Protein AF-A0A1V9WZB7-F1 (afdb_monomer_lite)

Organism: NCBI:txid418985

Sequence (48 aa):
MLTGIGFRHYLYRIRKANSPICDMCNSGEDDTAEHTLFNCHRYEEERA

pLDDT: mean 85.24, std 13.35, range [40.09, 94.31]

Secondary structure (DSSP, 8-state):
----TT-HHHHHHTTSSS--B-TTT-SS-B--HHIIIII-GGGSGGG-

Foldseek 3Di:
DCPDQQCLLVCVVVVNHPDQADPQQPPRDGRHPCCRVPPRPSCVVVVD

Radius of gyration: 10.47 Å; chains: 1; bounding box: 27×21×23 Å

Structure (mmCIF, N/CA/C/O backbone):
data_AF-A0A1V9WZB7-F1
#
_entry.id   AF-A0A1V9WZB7-F1
#
loop_
_atom_site.group_PDB
_atom_site.id
_atom_site.type_symbol
_atom_site.label_atom_id
_atom_site.label_alt_id
_atom_site.label_comp_id
_atom_site.label_asym_id
_atom_site.label_entity_id
_atom_site.label_seq_id
_atom_site.pdbx_PDB_ins_code
_atom_site.Cartn_x
_atom_site.Cartn_y
_atom_site.Cartn_z
_atom_site.occupancy
_atom_site.B_iso_or_equiv
_atom_site.auth_seq_id
_atom_site.auth_comp_id
_atom_site.auth_asym_id
_atom_site.auth_atom_id
_atom_site.pdbx_PDB_model_num
ATOM 1 N N . MET A 1 1 ? 10.771 15.469 -3.479 1.00 40.09 1 MET A N 1
ATOM 2 C CA . MET A 1 1 ? 10.875 14.006 -3.654 1.00 40.09 1 MET A CA 1
ATOM 3 C C . MET A 1 1 ? 9.461 13.459 -3.669 1.00 40.09 1 MET A C 1
ATOM 5 O O . MET A 1 1 ? 8.705 13.816 -2.780 1.00 40.09 1 MET A O 1
ATOM 9 N N . LEU A 1 2 ? 9.077 12.666 -4.670 1.00 42.16 2 LEU A N 1
ATOM 10 C CA . LEU A 1 2 ? 7.831 11.895 -4.620 1.00 42.16 2 LEU A CA 1
ATOM 11 C C . LEU A 1 2 ? 8.046 10.746 -3.628 1.00 42.16 2 LEU A C 1
ATOM 13 O O . LEU A 1 2 ? 8.278 9.608 -4.023 1.00 42.16 2 LEU A O 1
ATOM 17 N N . THR A 1 3 ? 8.041 11.048 -2.331 1.00 48.66 3 THR A N 1
ATOM 18 C CA . THR A 1 3 ? 7.891 10.042 -1.271 1.00 48.66 3 THR A CA 1
ATOM 19 C C . THR A 1 3 ? 6.421 9.626 -1.277 1.00 48.66 3 THR A C 1
ATOM 21 O O . THR A 1 3 ? 5.641 10.006 -0.409 1.00 48.66 3 THR A O 1
ATOM 24 N N . GLY A 1 4 ? 6.009 9.011 -2.387 1.00 52.78 4 GLY A N 1
ATOM 25 C CA . GLY A 1 4 ? 4.621 8.738 -2.709 1.00 52.78 4 GLY A CA 1
ATOM 26 C C . GLY A 1 4 ? 4.086 7.651 -1.797 1.00 52.78 4 GLY A C 1
ATOM 27 O O . GLY A 1 4 ? 4.419 6.485 -1.976 1.00 52.78 4 GLY A O 1
ATOM 28 N N . ILE A 1 5 ? 3.281 8.072 -0.826 1.00 64.06 5 ILE A N 1
ATOM 29 C CA . ILE A 1 5 ? 2.034 7.415 -0.422 1.00 64.06 5 ILE A CA 1
ATOM 30 C C . ILE A 1 5 ? 1.622 6.311 -1.411 1.00 64.06 5 ILE A C 1
ATOM 32 O O . ILE A 1 5 ? 1.194 6.625 -2.517 1.00 64.06 5 ILE A O 1
ATOM 36 N N . GLY A 1 6 ? 1.754 5.044 -1.013 1.00 63.62 6 GLY A N 1
ATOM 37 C CA . GLY A 1 6 ? 0.916 3.958 -1.521 1.00 63.62 6 GLY A CA 1
ATOM 38 C C . GLY A 1 6 ? 1.211 3.343 -2.883 1.00 63.62 6 GLY A C 1
ATOM 39 O O . GLY A 1 6 ? 0.272 3.020 -3.611 1.00 63.62 6 GLY A O 1
ATOM 40 N N . PHE A 1 7 ? 2.481 3.181 -3.265 1.00 81.69 7 PHE A N 1
ATOM 41 C CA . PHE A 1 7 ? 2.830 2.580 -4.563 1.00 81.69 7 PHE A CA 1
ATOM 42 C C . PHE A 1 7 ? 4.075 1.692 -4.551 1.00 81.69 7 PHE A C 1
ATOM 44 O O . PHE A 1 7 ? 4.624 1.402 -5.624 1.00 81.69 7 PHE A O 1
ATOM 51 N N . ARG A 1 8 ? 4.556 1.221 -3.395 1.00 90.25 8 ARG A N 1
ATOM 52 C CA . ARG A 1 8 ? 5.768 0.380 -3.394 1.00 90.25 8 ARG A CA 1
ATOM 53 C C . ARG A 1 8 ? 5.574 -0.932 -4.136 1.00 90.25 8 ARG A C 1
ATOM 55 O O . ARG A 1 8 ? 6.515 -1.359 -4.801 1.00 90.25 8 ARG A O 1
ATOM 62 N N . HIS A 1 9 ? 4.366 -1.500 -4.158 1.00 90.88 9 HIS A N 1
ATOM 63 C CA . HIS A 1 9 ? 4.081 -2.658 -5.008 1.00 90.88 9 HIS A CA 1
ATOM 64 C C . HIS A 1 9 ? 4.356 -2.355 -6.496 1.00 90.88 9 HIS A C 1
ATOM 66 O O . HIS A 1 9 ? 4.987 -3.145 -7.201 1.00 90.88 9 HIS A O 1
ATOM 72 N N . TYR A 1 10 ? 3.967 -1.173 -6.987 1.00 90.44 10 TYR A N 1
ATOM 73 C CA . TYR A 1 10 ? 4.291 -0.753 -8.353 1.00 90.44 10 TYR A CA 1
ATOM 74 C C . TYR A 1 10 ? 5.793 -0.498 -8.540 1.00 90.44 10 TYR A C 1
ATOM 76 O O . TYR A 1 10 ? 6.379 -1.000 -9.502 1.00 90.44 10 TYR A O 1
ATOM 84 N N . LEU A 1 11 ? 6.430 0.225 -7.613 1.00 91.31 11 LEU A N 1
ATOM 85 C CA . LEU A 1 11 ? 7.864 0.522 -7.676 1.00 91.31 11 LEU A CA 1
ATOM 86 C C . LEU A 1 11 ? 8.720 -0.750 -7.645 1.00 91.31 11 LEU A C 1
ATOM 88 O O . LEU A 1 11 ? 9.726 -0.819 -8.348 1.00 91.31 11 LEU A O 1
ATOM 92 N N . TYR A 1 12 ? 8.312 -1.773 -6.896 1.00 93.12 12 TYR A N 1
ATOM 93 C CA . TYR A 1 12 ? 8.975 -3.072 -6.860 1.00 93.12 12 TYR A CA 1
ATOM 94 C C . TYR A 1 12 ? 8.937 -3.758 -8.232 1.00 93.12 12 TYR A C 1
ATOM 96 O O . TYR A 1 12 ? 9.982 -4.162 -8.748 1.00 93.12 12 TYR A O 1
ATOM 104 N N . ARG A 1 13 ? 7.770 -3.783 -8.898 1.00 93.06 13 ARG A N 1
ATOM 105 C CA . ARG A 1 13 ? 7.623 -4.370 -10.247 1.00 93.06 13 ARG A CA 1
ATOM 106 C C . ARG A 1 13 ? 8.529 -3.715 -11.291 1.00 93.06 13 ARG A C 1
ATOM 108 O O . ARG A 1 13 ? 9.060 -4.408 -12.155 1.00 93.06 13 ARG A O 1
ATOM 115 N N . ILE A 1 14 ? 8.749 -2.403 -11.195 1.00 94.31 14 ILE A N 1
ATOM 116 C CA . ILE A 1 14 ? 9.640 -1.663 -12.106 1.00 94.31 14 ILE A CA 1
ATOM 117 C C . ILE A 1 14 ? 11.087 -1.545 -11.592 1.00 94.31 14 ILE A C 1
ATOM 119 O O . ILE A 1 14 ? 11.864 -0.751 -12.125 1.00 94.31 14 ILE A O 1
ATOM 123 N N . ARG A 1 15 ? 11.464 -2.324 -10.565 1.00 93.94 15 ARG A N 1
ATOM 124 C CA . ARG A 1 15 ? 12.811 -2.354 -9.957 1.00 93.94 15 ARG A CA 1
ATOM 125 C C . ARG A 1 15 ? 13.288 -0.992 -9.434 1.00 93.94 15 ARG A C 1
ATOM 127 O O . ARG A 1 15 ? 14.470 -0.659 -9.501 1.00 93.94 15 ARG A O 1
ATOM 134 N N . LYS A 1 16 ? 12.353 -0.188 -8.928 1.00 90.50 16 LYS A N 1
ATOM 135 C CA . LYS A 1 16 ? 12.585 1.107 -8.267 1.00 90.50 16 LYS A CA 1
ATOM 136 C C . LYS A 1 16 ? 12.409 1.052 -6.746 1.00 90.50 16 LYS A C 1
ATOM 138 O O . LYS A 1 16 ? 12.697 2.042 -6.084 1.00 90.50 16 LYS A O 1
ATOM 143 N N . ALA A 1 17 ? 11.977 -0.081 -6.198 1.00 90.44 17 ALA A N 1
ATOM 144 C CA . ALA A 1 17 ? 11.970 -0.368 -4.767 1.00 90.44 17 ALA A CA 1
ATOM 145 C C . ALA A 1 17 ? 12.532 -1.773 -4.510 1.00 90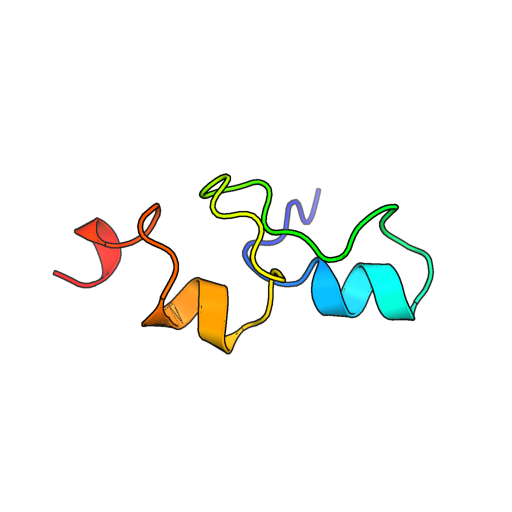.44 17 ALA A C 1
ATOM 147 O O . ALA A 1 17 ? 12.434 -2.648 -5.370 1.00 90.44 17 ALA A O 1
ATOM 148 N N . ASN A 1 18 ? 13.097 -1.984 -3.320 1.00 91.81 18 ASN A N 1
ATOM 149 C CA . ASN A 1 18 ? 13.666 -3.275 -2.909 1.00 91.81 18 ASN A CA 1
ATOM 150 C C . ASN A 1 18 ? 12.612 -4.251 -2.363 1.00 91.81 18 ASN A C 1
ATOM 152 O O . ASN A 1 18 ? 12.896 -5.435 -2.216 1.00 91.81 18 ASN A O 1
ATOM 156 N N . SER A 1 19 ? 11.416 -3.755 -2.045 1.00 92.06 19 SER A N 1
ATOM 157 C CA . SER A 1 19 ? 10.328 -4.532 -1.461 1.00 92.06 19 SER A CA 1
ATOM 158 C C . SER A 1 19 ? 8.975 -3.927 -1.856 1.00 92.06 19 SER A C 1
ATOM 160 O O . SER A 1 19 ? 8.885 -2.696 -1.935 1.00 92.06 19 SER A O 1
ATOM 162 N N . PRO A 1 20 ? 7.939 -4.751 -2.102 1.00 93.12 20 PRO A N 1
ATOM 163 C CA . PRO A 1 20 ? 6.578 -4.273 -2.319 1.00 93.12 20 PRO A CA 1
ATOM 164 C C . PRO A 1 20 ? 5.866 -3.892 -1.014 1.00 93.12 20 PRO A C 1
ATOM 166 O O . PRO A 1 20 ? 4.819 -3.260 -1.085 1.00 93.12 20 PRO A O 1
ATOM 169 N N . ILE A 1 21 ? 6.427 -4.246 0.148 1.00 93.56 21 ILE A N 1
ATOM 170 C CA . ILE A 1 21 ? 5.790 -4.099 1.463 1.00 93.56 21 ILE A CA 1
ATOM 171 C C . ILE A 1 21 ? 5.565 -2.632 1.834 1.00 93.56 21 ILE A C 1
ATOM 173 O O . ILE A 1 21 ? 6.403 -1.772 1.542 1.00 93.56 21 ILE A O 1
ATOM 177 N N . CYS A 1 22 ? 4.438 -2.367 2.497 1.00 90.94 22 CYS A N 1
ATOM 178 C CA . CYS A 1 22 ? 4.085 -1.068 3.045 1.00 90.94 22 CYS A CA 1
ATOM 179 C C . CYS A 1 22 ? 4.962 -0.703 4.249 1.00 90.94 22 CYS A C 1
ATOM 181 O O . CYS A 1 22 ? 4.869 -1.292 5.326 1.00 90.94 22 CYS A O 1
ATOM 183 N N . ASP A 1 23 ? 5.775 0.339 4.078 1.00 88.94 23 ASP A N 1
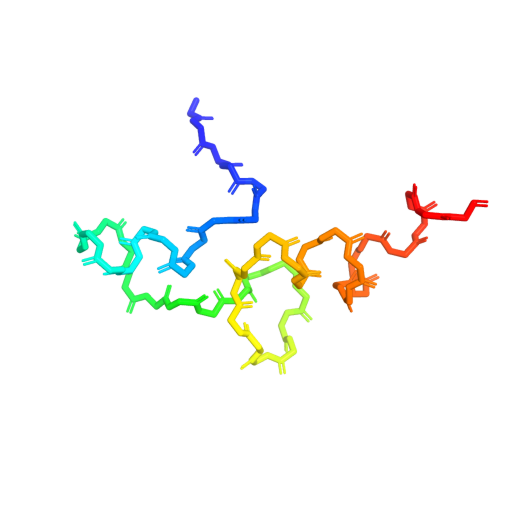ATOM 184 C CA . ASP A 1 23 ? 6.633 0.883 5.136 1.00 88.94 23 ASP A CA 1
ATOM 185 C C . ASP A 1 23 ? 5.843 1.756 6.140 1.00 88.94 23 ASP A C 1
ATOM 187 O O . ASP A 1 23 ? 6.392 2.178 7.155 1.00 88.94 23 ASP A O 1
ATOM 191 N N . MET A 1 24 ? 4.568 2.064 5.857 1.00 88.06 24 MET A N 1
ATOM 192 C CA . MET A 1 24 ? 3.773 3.023 6.640 1.00 88.06 24 MET A CA 1
ATOM 193 C C . MET A 1 24 ? 3.055 2.387 7.830 1.00 88.06 24 MET A C 1
ATOM 195 O O . MET A 1 24 ? 2.862 3.046 8.850 1.00 88.06 24 MET A O 1
ATOM 199 N N . CYS A 1 25 ? 2.644 1.128 7.694 1.00 89.31 25 CYS A N 1
ATOM 200 C CA . CYS A 1 25 ? 1.851 0.409 8.690 1.00 89.31 25 CYS A CA 1
ATOM 201 C C . CYS A 1 25 ? 2.600 -0.784 9.297 1.00 89.31 25 CYS A C 1
ATOM 203 O O . CYS A 1 25 ? 2.177 -1.319 10.313 1.00 89.31 25 CYS A O 1
ATOM 205 N N . ASN A 1 26 ? 3.712 -1.226 8.700 1.00 84.19 26 ASN A N 1
ATOM 206 C CA . ASN A 1 26 ? 4.477 -2.382 9.175 1.00 84.19 26 ASN A CA 1
ATOM 207 C C . ASN A 1 26 ? 3.619 -3.662 9.353 1.00 84.19 26 ASN A C 1
ATOM 209 O O . ASN A 1 26 ? 3.952 -4.522 10.167 1.00 84.19 26 ASN A O 1
ATOM 213 N N . SER A 1 27 ? 2.515 -3.797 8.599 1.00 87.50 27 SER A N 1
ATOM 214 C CA . SER A 1 27 ? 1.634 -4.977 8.637 1.00 87.50 27 SER A CA 1
ATOM 215 C C . SER A 1 27 ? 2.213 -6.178 7.885 1.00 87.50 27 SER A C 1
ATOM 217 O O . SER A 1 27 ? 1.708 -7.290 8.011 1.00 87.50 27 SER A O 1
ATOM 219 N N . GLY A 1 28 ? 3.277 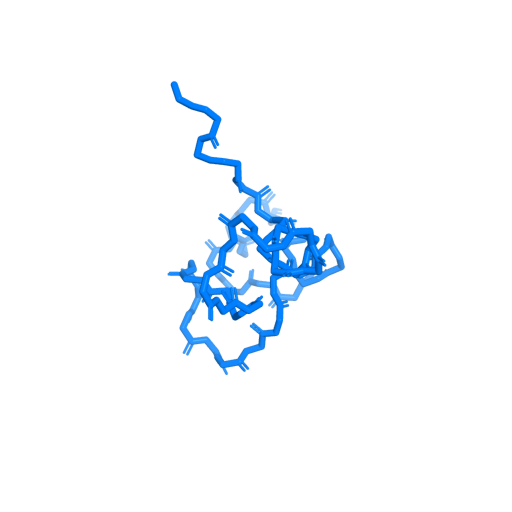-5.968 7.103 1.00 90.31 28 GLY A N 1
ATOM 220 C CA . GLY A 1 28 ? 3.818 -6.981 6.200 1.00 90.31 28 GLY A CA 1
ATOM 221 C C . GLY A 1 28 ? 2.982 -7.177 4.933 1.00 90.31 28 GLY A C 1
ATOM 222 O O . GLY A 1 28 ? 3.233 -8.125 4.196 1.00 90.31 28 GLY A O 1
ATOM 223 N N . GLU A 1 29 ? 2.009 -6.301 4.672 1.00 93.00 29 GLU A N 1
ATOM 224 C CA .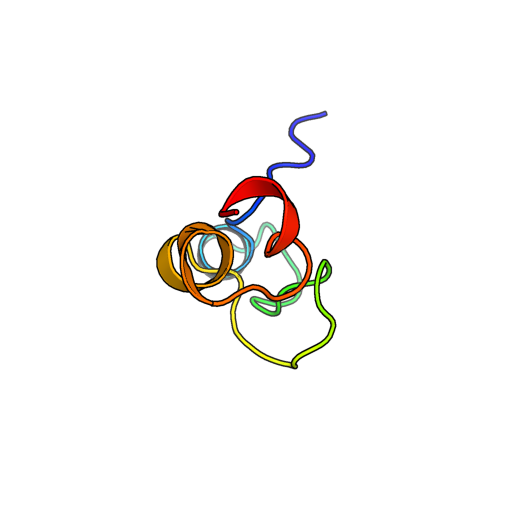 GLU A 1 29 ? 1.217 -6.308 3.442 1.00 93.00 29 GLU A CA 1
ATOM 225 C C . GLU A 1 29 ? 1.870 -5.476 2.335 1.00 93.00 29 GLU A C 1
ATOM 227 O O . GLU A 1 29 ? 2.615 -4.526 2.590 1.00 93.00 29 GLU A O 1
ATOM 232 N N . ASP A 1 30 ? 1.550 -5.816 1.088 1.00 93.50 30 ASP A N 1
ATOM 233 C CA . ASP A 1 30 ? 1.978 -5.064 -0.086 1.00 93.50 30 ASP A CA 1
ATOM 234 C C . ASP A 1 30 ? 1.355 -3.659 -0.114 1.00 93.50 30 ASP A C 1
ATOM 236 O O . ASP A 1 30 ? 0.148 -3.472 0.058 1.00 93.50 30 ASP A O 1
ATOM 240 N N . ASP A 1 31 ? 2.177 -2.663 -0.436 1.00 92.19 31 ASP A N 1
ATOM 241 C CA . ASP A 1 31 ? 1.790 -1.262 -0.601 1.00 92.19 31 ASP A CA 1
ATOM 242 C C . ASP A 1 31 ? 1.100 -1.040 -1.954 1.00 92.19 31 ASP A C 1
ATOM 244 O O . ASP A 1 31 ? 1.665 -0.500 -2.919 1.00 92.19 31 ASP A O 1
ATOM 248 N N . THR A 1 32 ? -0.116 -1.561 -2.049 1.00 91.19 32 THR A N 1
ATOM 249 C CA . THR A 1 32 ? -1.034 -1.346 -3.167 1.00 91.19 32 THR A CA 1
ATOM 250 C C . THR A 1 32 ? -1.936 -0.144 -2.897 1.00 91.19 32 THR A C 1
ATOM 252 O O . THR A 1 32 ? -2.153 0.228 -1.748 1.00 91.19 32 THR A O 1
ATOM 255 N N . ALA A 1 33 ? -2.540 0.420 -3.949 1.00 88.75 33 ALA A N 1
ATOM 256 C CA . ALA A 1 33 ? -3.536 1.480 -3.783 1.00 88.75 33 ALA A CA 1
ATOM 257 C C . ALA A 1 33 ? -4.722 1.025 -2.913 1.00 88.75 33 ALA A C 1
ATOM 259 O O . ALA A 1 33 ? -5.221 1.805 -2.112 1.00 88.75 33 ALA A O 1
ATOM 260 N N . GLU A 1 34 ? -5.141 -0.240 -3.034 1.00 90.69 34 GLU A N 1
ATOM 261 C CA . GLU A 1 34 ? -6.187 -0.818 -2.187 1.00 90.69 34 GLU A CA 1
ATOM 262 C C . GLU A 1 34 ? -5.762 -0.842 -0.715 1.00 90.69 34 GLU A C 1
ATOM 264 O O . GLU A 1 34 ? -6.501 -0.365 0.145 1.00 90.69 34 GLU A O 1
ATOM 269 N N . HIS A 1 35 ? -4.540 -1.310 -0.432 1.00 92.06 35 HIS A N 1
ATOM 270 C CA . HIS A 1 35 ? -4.000 -1.296 0.922 1.00 92.06 35 HIS A CA 1
ATOM 271 C C . HIS A 1 35 ? -3.966 0.130 1.476 1.00 92.06 35 HIS A C 1
ATOM 273 O O . HIS A 1 35 ? -4.581 0.397 2.501 1.00 92.06 35 HIS A O 1
ATOM 279 N N . THR A 1 36 ? -3.314 1.071 0.792 1.00 87.81 36 THR A N 1
ATOM 280 C CA . THR A 1 36 ? -3.163 2.451 1.277 1.00 87.81 36 THR A CA 1
ATOM 281 C C . THR A 1 36 ? -4.501 3.144 1.516 1.00 87.81 36 THR A C 1
ATOM 283 O O . THR A 1 36 ? -4.666 3.797 2.545 1.00 87.81 36 THR A O 1
ATOM 286 N N . LEU A 1 37 ? -5.449 3.006 0.584 1.00 87.62 37 LEU A N 1
ATOM 287 C CA . LEU A 1 37 ? -6.714 3.736 0.632 1.00 87.62 37 LEU A CA 1
ATOM 288 C C . LEU A 1 37 ? -7.736 3.113 1.580 1.00 87.62 37 LEU A C 1
ATOM 290 O O . LEU A 1 37 ? -8.533 3.862 2.133 1.00 87.62 37 LEU A O 1
ATOM 294 N N . PHE A 1 38 ? -7.732 1.790 1.774 1.00 90.19 38 PHE A N 1
ATOM 295 C CA . PHE A 1 38 ? -8.818 1.107 2.488 1.00 90.19 38 PHE A CA 1
ATOM 296 C C . PHE A 1 38 ? -8.365 0.294 3.703 1.00 90.19 38 PHE A C 1
ATOM 298 O O . PHE A 1 38 ? -9.093 0.254 4.691 1.00 90.19 38 PHE A O 1
ATOM 305 N N . ASN A 1 39 ? -7.170 -0.306 3.674 1.00 90.88 39 ASN A N 1
ATOM 306 C CA . ASN A 1 39 ? -6.768 -1.311 4.675 1.00 90.88 39 ASN A CA 1
ATOM 307 C C . ASN A 1 39 ? -5.646 -0.835 5.609 1.00 90.88 39 ASN A C 1
ATOM 309 O O . ASN A 1 39 ? -5.441 -1.381 6.689 1.00 90.88 39 ASN A O 1
ATOM 313 N N . CYS A 1 40 ? -4.888 0.178 5.202 1.00 91.88 40 CYS A N 1
ATOM 314 C CA . CYS A 1 40 ? -3.710 0.632 5.916 1.00 91.88 40 CYS A CA 1
ATOM 315 C C . CYS A 1 40 ? -4.137 1.335 7.207 1.00 91.88 40 CYS A C 1
ATOM 317 O O . CYS A 1 40 ? -4.708 2.431 7.161 1.00 91.88 40 CYS A O 1
ATOM 319 N N . HIS A 1 41 ? -3.857 0.712 8.354 1.00 91.81 41 HIS A N 1
ATOM 320 C CA . HIS A 1 41 ? -4.260 1.236 9.664 1.00 91.81 41 HIS A CA 1
ATOM 321 C C . HIS A 1 41 ? -3.586 2.569 10.006 1.00 91.81 41 HIS A C 1
ATOM 323 O O . HIS A 1 41 ? -4.124 3.381 10.748 1.00 91.81 41 HIS A O 1
ATOM 329 N N . ARG A 1 42 ? -2.420 2.843 9.403 1.00 91.12 42 ARG A N 1
ATOM 330 C CA . ARG A 1 42 ? -1.743 4.138 9.529 1.00 91.12 42 ARG A CA 1
ATOM 331 C C . ARG A 1 42 ? -2.620 5.306 9.069 1.00 91.12 42 ARG A C 1
ATOM 333 O O . ARG A 1 42 ? -2.390 6.411 9.548 1.00 91.12 42 ARG A O 1
ATOM 340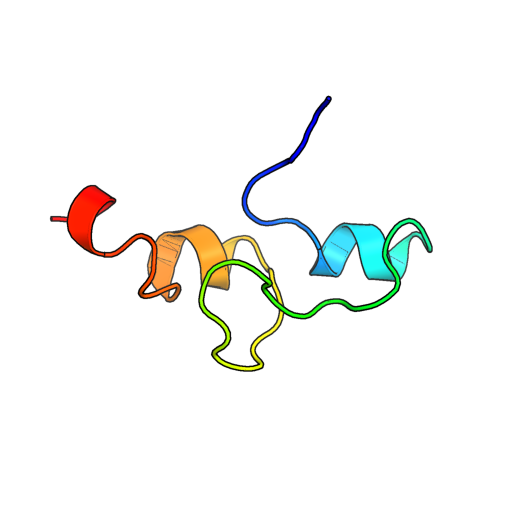 N N . TYR A 1 43 ? -3.561 5.057 8.156 1.00 88.00 43 TYR A N 1
ATOM 341 C CA . TYR A 1 43 ? -4.458 6.061 7.585 1.00 88.00 43 TYR A CA 1
ATOM 342 C C . TYR A 1 43 ? -5.911 5.927 8.072 1.00 88.00 43 TYR A C 1
ATOM 344 O O . TYR A 1 43 ? -6.838 6.327 7.371 1.00 88.00 43 TYR A O 1
ATOM 352 N N . GLU A 1 44 ? -6.148 5.273 9.215 1.00 89.69 44 GLU A N 1
ATOM 353 C CA . GLU A 1 44 ? -7.506 5.144 9.768 1.00 89.69 44 GLU A CA 1
ATOM 354 C C . GLU A 1 44 ? -8.108 6.492 10.161 1.00 89.69 44 GLU A C 1
ATOM 356 O O . GLU A 1 44 ? -9.289 6.714 9.907 1.00 89.69 44 GLU A O 1
ATOM 361 N N . GLU A 1 45 ? -7.306 7.398 10.724 1.00 88.50 45 GLU A N 1
ATOM 362 C CA . GLU A 1 45 ? -7.770 8.722 11.154 1.00 88.50 45 GLU A CA 1
ATOM 363 C C . GLU A 1 45 ? -8.243 9.574 9.969 1.00 88.50 45 GLU A C 1
ATOM 365 O O . GLU A 1 45 ? -9.232 10.288 10.078 1.00 88.50 45 GLU A O 1
ATOM 370 N N . GLU A 1 46 ? -7.588 9.464 8.812 1.00 87.00 46 GLU A N 1
ATOM 371 C CA . GLU A 1 46 ? 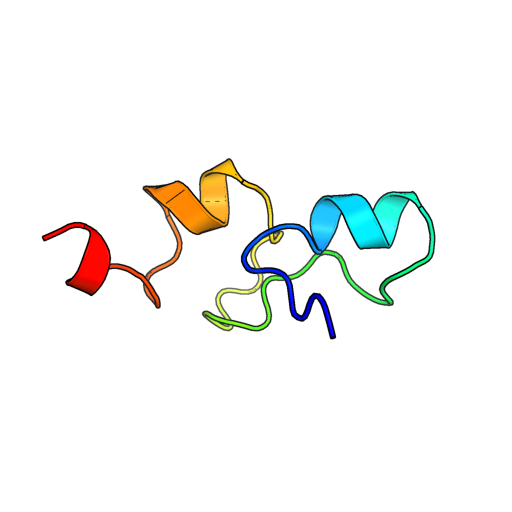-7.963 10.164 7.581 1.00 87.00 46 GLU A CA 1
ATOM 372 C C . GLU A 1 46 ? -9.225 9.589 6.908 1.00 87.00 46 GLU A C 1
ATOM 374 O O . GLU A 1 46 ? -9.765 10.216 5.993 1.00 87.00 46 GLU A O 1
ATOM 379 N N . ARG A 1 47 ? -9.692 8.404 7.332 1.00 84.44 47 ARG A N 1
ATOM 380 C CA . ARG A 1 47 ? -10.931 7.764 6.851 1.00 84.44 47 ARG A CA 1
ATOM 381 C C . ARG A 1 47 ? -12.138 7.977 7.770 1.00 84.44 47 ARG A C 1
ATOM 383 O O . ARG A 1 47 ? -13.243 7.606 7.366 1.00 84.44 47 ARG A O 1
ATOM 390 N N . ALA A 1 48 ? -11.921 8.491 8.980 1.00 79.94 48 ALA A N 1
ATOM 391 C CA . ALA A 1 48 ? -12.965 8.765 9.968 1.00 79.94 48 ALA A CA 1
ATOM 392 C C . ALA A 1 48 ? -13.736 10.054 9.641 1.00 79.94 48 ALA A C 1
ATOM 394 O O . ALA A 1 48 ? -14.969 10.052 9.860 1.00 79.94 48 ALA A O 1
#